Protein AF-A0A923WHI6-F1 (afdb_monomer_lite)

pLDDT: mean 73.86, std 10.95, range [49.72, 87.94]

Radius of gyration: 22.15 Å; chains: 1; bounding box: 68×35×38 Å

Sequence (68 aa):
MIIRSLFAGLLLFLSSLSFNANAQWPKIVNGSKGGITIYQLQPEAVSDSNVSGRCPVSIKYKPSDDFV

Foldseek 3Di:
DVVVVVVVVVVVVVVVVPPPPPPDPQDWDDDPFWIKTWGDFDFDDDDDPDTDGDTDIDIDGDPVVPPD

Secondary structure (DSSP, 8-state):
-HHHHHHHHHHHHHHTT-------SSEEEEETTEEEEEPPPEEEEEETTEEEEE--EEEEE-GGGS--

Structure (mmCIF, N/CA/C/O backbone):
data_AF-A0A923WHI6-F1
#
_entry.id   AF-A0A923WHI6-F1
#
loop_
_atom_site.group_PDB
_atom_site.id
_atom_site.type_symbol
_atom_site.label_atom_id
_atom_site.label_alt_id
_atom_site.label_comp_id
_atom_site.label_asym_id
_atom_site.label_entity_id
_atom_site.label_seq_id
_atom_site.pdbx_PDB_ins_code
_atom_site.Cartn_x
_atom_site.Cartn_y
_atom_site.Cartn_z
_atom_site.occupancy
_atom_site.B_iso_or_equiv
_atom_site.auth_seq_id
_atom_site.auth_comp_id
_atom_site.auth_asym_id
_atom_site.auth_atom_id
_atom_site.pdbx_PDB_model_num
ATOM 1 N N . MET A 1 1 ? 40.990 20.701 -22.304 1.00 55.53 1 MET A N 1
ATOM 2 C CA . MET A 1 1 ? 40.622 20.511 -20.878 1.00 55.53 1 MET A CA 1
ATOM 3 C C . MET A 1 1 ? 39.145 20.803 -20.576 1.00 55.53 1 MET A C 1
ATOM 5 O O . MET A 1 1 ? 38.598 20.169 -19.690 1.00 55.53 1 MET A O 1
ATOM 9 N N . ILE A 1 2 ? 38.481 21.681 -21.341 1.00 60.53 2 ILE A N 1
ATOM 10 C CA . ILE A 1 2 ? 37.096 22.148 -21.111 1.00 60.53 2 ILE A CA 1
ATOM 11 C C . ILE A 1 2 ? 36.025 21.047 -21.281 1.00 60.53 2 ILE A C 1
ATOM 13 O O . ILE A 1 2 ? 35.078 20.981 -20.504 1.00 60.53 2 ILE A O 1
ATOM 17 N N . ILE A 1 3 ? 36.209 20.123 -22.232 1.00 62.66 3 ILE A N 1
ATOM 18 C CA . ILE A 1 3 ? 35.244 19.040 -22.521 1.00 62.66 3 ILE A CA 1
ATOM 19 C C . ILE A 1 3 ? 35.070 18.081 -21.330 1.00 62.66 3 ILE A C 1
ATOM 21 O O . ILE A 1 3 ? 33.966 17.612 -21.071 1.00 62.66 3 ILE A O 1
ATOM 25 N N . ARG A 1 4 ? 36.138 17.828 -20.557 1.00 58.03 4 ARG A N 1
ATOM 26 C CA . ARG A 1 4 ? 36.088 16.934 -19.385 1.00 58.03 4 ARG A CA 1
ATOM 27 C C . ARG A 1 4 ? 35.263 17.532 -18.241 1.00 58.03 4 ARG A C 1
ATOM 29 O O . ARG A 1 4 ? 34.511 16.804 -17.604 1.00 58.03 4 ARG A O 1
ATOM 36 N N . SER A 1 5 ? 35.354 18.847 -18.026 1.00 61.00 5 SER A N 1
ATOM 37 C CA . SER A 1 5 ? 34.548 19.548 -17.016 1.00 61.00 5 SER A CA 1
ATOM 38 C C . SER A 1 5 ? 33.073 19.637 -17.406 1.00 61.00 5 SER A C 1
ATOM 40 O O . SER A 1 5 ? 32.212 19.497 -16.541 1.00 61.00 5 SER A O 1
ATOM 42 N N . LEU A 1 6 ? 32.770 19.799 -18.700 1.00 65.44 6 LEU A N 1
ATOM 43 C CA . LEU A 1 6 ? 31.391 19.766 -19.202 1.00 65.44 6 LEU A CA 1
ATOM 44 C C . LEU A 1 6 ? 30.735 18.395 -18.985 1.00 65.44 6 LEU A C 1
ATOM 46 O O . LEU A 1 6 ? 29.588 18.317 -18.553 1.00 65.44 6 LEU A O 1
ATOM 50 N N . PHE A 1 7 ? 31.481 17.315 -19.227 1.00 70.25 7 PHE A N 1
ATOM 51 C CA . PHE A 1 7 ? 30.983 15.951 -19.042 1.00 70.25 7 PHE A CA 1
ATOM 52 C C . PHE A 1 7 ? 30.718 15.619 -17.565 1.00 70.25 7 PHE A C 1
ATOM 54 O O . PHE A 1 7 ? 29.712 14.994 -17.239 1.00 70.25 7 PHE A O 1
ATOM 61 N N . ALA A 1 8 ? 31.586 16.083 -16.660 1.00 72.88 8 ALA A N 1
ATOM 62 C CA . ALA A 1 8 ? 31.393 15.922 -15.220 1.00 72.88 8 ALA A CA 1
ATOM 63 C C . ALA A 1 8 ? 30.167 16.700 -14.708 1.00 72.88 8 ALA A C 1
ATOM 65 O O . ALA A 1 8 ? 29.390 16.168 -13.918 1.00 72.88 8 ALA A O 1
ATOM 66 N N . GLY A 1 9 ? 29.954 17.927 -15.199 1.00 74.50 9 GLY A N 1
ATOM 67 C CA . GLY A 1 9 ? 28.767 18.720 -14.867 1.00 74.50 9 GLY A CA 1
ATOM 68 C C . GLY A 1 9 ? 27.465 18.066 -15.338 1.00 74.50 9 GLY A C 1
ATOM 69 O O . GLY A 1 9 ? 26.490 18.029 -14.590 1.00 74.50 9 GLY A O 1
ATOM 70 N N . LEU A 1 10 ? 27.470 17.479 -16.539 1.00 78.62 10 LEU A N 1
ATOM 71 C CA . LEU A 1 10 ? 26.322 16.748 -17.080 1.00 78.62 10 LEU A CA 1
ATOM 72 C C . LEU A 1 10 ? 25.998 15.487 -16.264 1.00 78.62 10 LEU A C 1
ATOM 74 O O . LEU A 1 10 ? 24.832 15.217 -15.993 1.00 78.62 10 LEU A O 1
ATOM 78 N N . LEU A 1 11 ? 27.015 14.735 -15.836 1.00 73.44 11 LEU A N 1
ATOM 79 C CA . LEU A 1 11 ? 26.824 13.539 -15.008 1.00 73.44 11 LEU A CA 1
ATOM 80 C C . LEU A 1 11 ? 26.270 13.877 -13.617 1.00 73.44 11 LEU A C 1
ATOM 82 O O . LEU A 1 11 ? 25.377 13.184 -13.129 1.00 73.44 11 LEU A O 1
ATOM 86 N N . LEU A 1 12 ? 26.742 14.966 -13.003 1.00 73.75 12 LEU A N 1
ATOM 87 C CA . LEU A 1 12 ? 26.189 15.456 -11.737 1.00 73.75 12 LEU A CA 1
ATOM 88 C C . LEU A 1 12 ? 24.731 15.914 -11.90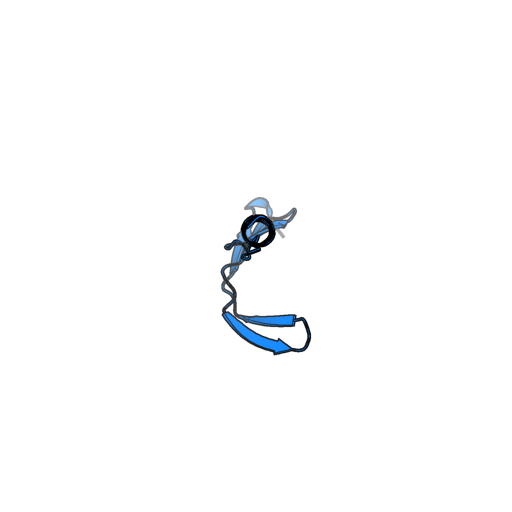1 1.00 73.75 12 LEU A C 1
ATOM 90 O O . LEU A 1 12 ? 23.897 15.591 -11.057 1.00 73.75 12 LEU A O 1
ATOM 94 N N . PHE A 1 13 ? 24.398 16.576 -13.012 1.00 73.94 13 PHE A N 1
ATOM 95 C CA . PHE A 1 13 ? 23.020 16.956 -13.337 1.00 73.94 13 PHE A CA 1
ATOM 96 C C . PHE A 1 13 ? 22.104 15.746 -13.595 1.00 73.94 13 PHE A C 1
ATOM 98 O O . PHE A 1 13 ? 20.955 15.746 -13.169 1.00 73.94 13 PHE A O 1
ATOM 105 N N . LEU A 1 14 ? 22.597 14.678 -14.230 1.00 68.69 14 LEU A N 1
ATOM 106 C CA . LEU A 1 14 ? 21.817 13.444 -14.403 1.00 68.69 14 LEU A CA 1
ATOM 107 C C . LEU A 1 14 ? 21.558 12.727 -13.069 1.00 68.69 14 LEU A C 1
ATOM 109 O O . LEU A 1 14 ? 20.497 12.135 -12.887 1.00 68.69 14 LEU A O 1
ATOM 113 N N . SER A 1 15 ? 22.496 12.793 -12.119 1.00 63.44 15 SER A N 1
ATOM 114 C CA . SER A 1 15 ? 22.352 12.119 -10.822 1.00 63.44 15 SER A CA 1
ATOM 115 C C . SER A 1 15 ? 21.257 12.717 -9.928 1.00 63.44 15 SER A C 1
ATOM 117 O O . SER A 1 15 ? 20.647 11.981 -9.153 1.00 63.44 15 SER A O 1
ATOM 119 N N . SER A 1 16 ? 20.941 14.010 -10.073 1.00 64.88 16 SER A N 1
ATOM 120 C CA . SER A 1 16 ? 19.857 14.664 -9.324 1.00 64.88 16 SER A CA 1
ATOM 121 C C . SER A 1 16 ? 18.458 14.378 -9.881 1.00 64.88 16 SER A C 1
ATOM 123 O O . SER A 1 16 ? 17.471 14.640 -9.198 1.00 64.88 16 SER A O 1
ATOM 125 N N . LEU A 1 17 ? 18.355 13.808 -11.088 1.00 62.41 17 LEU A N 1
ATOM 126 C CA . LEU A 1 17 ? 17.087 13.378 -11.691 1.00 62.41 17 LEU A CA 1
ATOM 127 C C . LEU A 1 17 ? 16.677 11.962 -11.274 1.00 62.41 17 LEU A C 1
ATOM 129 O O . LEU A 1 17 ? 15.547 11.551 -11.536 1.00 62.41 17 LEU A O 1
ATOM 133 N N . SER A 1 18 ? 17.554 11.234 -10.578 1.00 58.31 18 SER A N 1
ATOM 134 C CA . SER A 1 18 ? 17.267 9.928 -9.981 1.00 58.31 18 SER A CA 1
ATOM 135 C C . SER A 1 18 ? 16.389 10.075 -8.732 1.00 58.31 18 SER A C 1
ATOM 137 O O . SER A 1 18 ? 16.737 9.615 -7.641 1.00 58.31 18 SER A O 1
ATOM 139 N N . PHE A 1 19 ? 15.232 10.723 -8.878 1.00 56.62 19 PHE A N 1
ATOM 140 C CA . PHE A 1 19 ? 14.139 10.614 -7.927 1.00 56.62 19 PHE A CA 1
ATOM 141 C C . PHE A 1 19 ? 13.678 9.163 -7.954 1.00 56.62 19 PHE A C 1
ATOM 143 O O . PHE A 1 19 ? 12.878 8.746 -8.789 1.00 56.62 19 PHE A O 1
ATOM 150 N N . ASN A 1 20 ? 14.228 8.368 -7.042 1.00 55.19 20 ASN A N 1
ATOM 151 C CA . ASN A 1 20 ? 13.692 7.058 -6.747 1.00 55.19 20 ASN A CA 1
ATOM 152 C C . ASN A 1 20 ? 12.289 7.280 -6.183 1.00 55.19 20 ASN A C 1
ATOM 154 O O . ASN A 1 20 ? 12.127 7.592 -5.002 1.00 55.19 20 ASN A O 1
ATOM 158 N N . ALA A 1 21 ? 11.276 7.132 -7.034 1.00 53.50 21 ALA A N 1
ATOM 159 C CA . ALA A 1 21 ? 9.893 6.965 -6.624 1.00 53.50 21 ALA A CA 1
ATOM 160 C C . ALA A 1 21 ? 9.757 5.598 -5.937 1.00 53.50 21 ALA A C 1
ATOM 162 O O . ALA A 1 21 ? 9.131 4.672 -6.447 1.00 53.50 21 ALA A O 1
ATOM 163 N N . ASN A 1 22 ? 10.396 5.447 -4.777 1.00 58.88 22 ASN A N 1
ATOM 164 C CA . ASN A 1 22 ? 10.103 4.341 -3.891 1.00 58.88 22 ASN A CA 1
ATOM 165 C C . ASN A 1 22 ? 8.651 4.518 -3.455 1.00 58.88 22 ASN A C 1
ATOM 167 O O . ASN A 1 22 ? 8.277 5.562 -2.918 1.00 58.88 22 ASN A O 1
ATOM 171 N N . ALA A 1 23 ? 7.818 3.515 -3.723 1.00 67.38 23 ALA A N 1
ATOM 172 C CA . ALA A 1 23 ? 6.457 3.499 -3.221 1.00 67.38 23 ALA A CA 1
ATOM 173 C C . ALA A 1 23 ? 6.517 3.592 -1.688 1.00 67.38 23 ALA A C 1
ATOM 175 O O . ALA A 1 23 ? 6.978 2.665 -1.027 1.00 67.38 23 ALA A O 1
ATOM 176 N N . GLN A 1 24 ? 6.102 4.730 -1.130 1.00 77.50 24 GLN A N 1
ATOM 177 C CA . GLN A 1 24 ? 6.078 4.938 0.313 1.00 77.50 24 GLN A CA 1
ATOM 178 C C . GLN A 1 24 ? 4.994 4.042 0.924 1.00 77.50 24 GLN A C 1
ATOM 180 O O . GLN A 1 24 ? 3.820 4.134 0.558 1.00 77.50 24 GLN A O 1
ATOM 185 N N . TRP A 1 25 ? 5.411 3.154 1.827 1.00 81.88 25 TRP A N 1
ATOM 186 C CA . TRP A 1 25 ? 4.551 2.237 2.575 1.00 81.88 25 TRP A CA 1
ATOM 187 C C . TRP A 1 25 ? 4.630 2.549 4.081 1.00 81.88 25 TRP A C 1
ATOM 189 O O . TRP A 1 25 ? 5.679 2.999 4.543 1.00 81.88 25 TRP A O 1
ATOM 199 N N . PRO A 1 26 ? 3.570 2.277 4.866 1.00 86.56 26 PRO A N 1
ATOM 200 C CA . PRO A 1 26 ? 2.257 1.7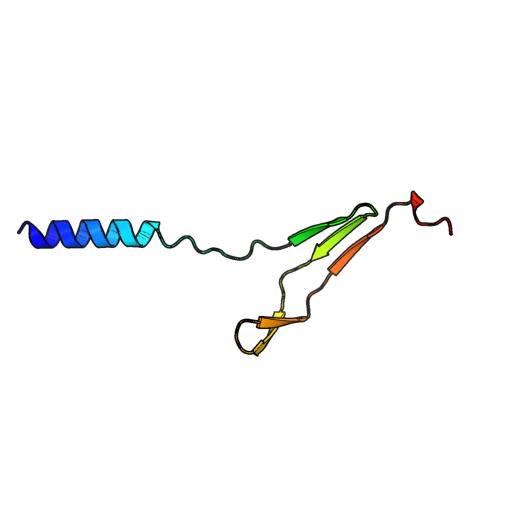96 4.433 1.00 86.56 26 PRO A CA 1
ATOM 201 C C . PRO A 1 26 ? 1.458 2.873 3.681 1.00 86.56 26 PRO A C 1
ATOM 203 O O . PRO A 1 26 ? 1.648 4.070 3.893 1.00 86.56 26 PRO A O 1
ATOM 206 N N . LYS A 1 27 ? 0.550 2.442 2.802 1.00 85.12 27 LYS A N 1
ATOM 207 C CA . LYS A 1 27 ? -0.375 3.329 2.086 1.00 85.12 27 LYS A CA 1
ATOM 208 C C . LYS A 1 27 ? -1.688 3.415 2.846 1.00 85.12 27 LYS A C 1
ATOM 210 O O . LYS A 1 27 ? -2.249 2.391 3.223 1.00 85.12 27 LYS A O 1
ATOM 215 N N . ILE A 1 28 ? -2.189 4.628 3.040 1.00 85.12 28 ILE A N 1
ATOM 216 C CA . ILE A 1 28 ? -3.458 4.874 3.728 1.00 85.12 28 ILE A CA 1
ATOM 217 C C . ILE A 1 28 ? -4.477 5.333 2.690 1.00 85.12 28 ILE A C 1
ATOM 219 O O . ILE A 1 28 ? -4.280 6.351 2.027 1.00 85.12 28 ILE A O 1
ATOM 223 N N . VAL A 1 29 ? -5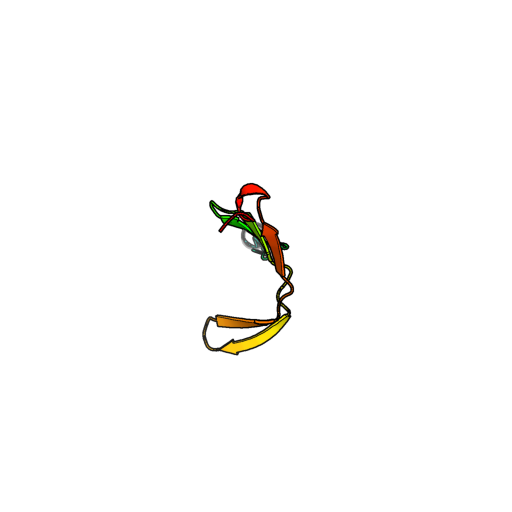.562 4.578 2.553 1.00 84.50 29 VAL A N 1
ATOM 224 C CA . VAL A 1 29 ? -6.706 4.917 1.705 1.00 84.50 29 VAL A CA 1
ATOM 225 C C . VAL A 1 29 ? -7.858 5.312 2.619 1.00 84.50 29 VAL A C 1
ATOM 227 O O . VAL A 1 29 ? -8.395 4.485 3.355 1.00 84.50 29 VAL A O 1
ATOM 230 N N . ASN A 1 30 ? -8.226 6.590 2.588 1.00 82.69 30 ASN A N 1
ATOM 231 C CA . ASN A 1 30 ? -9.338 7.117 3.372 1.00 82.69 30 ASN A CA 1
ATOM 232 C C . ASN A 1 30 ? -10.627 7.048 2.548 1.00 82.69 30 ASN A C 1
ATOM 234 O O . ASN A 1 30 ? -10.718 7.656 1.483 1.00 82.69 30 ASN A O 1
ATOM 238 N N . GLY A 1 31 ? -11.623 6.322 3.049 1.00 75.88 31 GLY A N 1
ATOM 239 C CA . GLY A 1 31 ? -12.988 6.314 2.534 1.00 75.88 31 GLY A CA 1
ATOM 240 C C . GLY A 1 31 ? -13.936 7.101 3.442 1.00 75.88 31 GLY A C 1
ATOM 241 O O . GLY A 1 31 ? -13.624 7.422 4.588 1.00 75.88 31 GLY A O 1
ATOM 242 N N . SER A 1 32 ? -15.144 7.384 2.954 1.00 70.06 32 SER A N 1
ATOM 243 C CA . SER A 1 32 ? -16.184 8.089 3.725 1.00 70.06 32 SER A CA 1
ATOM 244 C C . SER A 1 32 ? -16.572 7.362 5.028 1.00 70.06 32 SER A C 1
ATOM 246 O O . SER A 1 32 ? -16.853 8.004 6.048 1.00 70.06 32 SER A O 1
ATOM 248 N N . LYS A 1 33 ? -16.513 6.026 5.019 1.00 67.94 33 LYS A N 1
ATOM 249 C CA . LYS A 1 33 ? -16.900 5.142 6.133 1.00 67.94 33 LYS A CA 1
ATOM 250 C C . LYS A 1 33 ? -15.735 4.644 7.004 1.00 67.94 33 LYS A C 1
ATOM 252 O O . LYS A 1 33 ? -15.956 4.026 8.032 1.00 67.94 33 LYS A O 1
ATOM 257 N N . GLY A 1 34 ? -14.484 4.944 6.659 1.00 72.62 34 GLY A N 1
ATOM 258 C CA . GLY A 1 34 ? -13.340 4.413 7.405 1.00 72.62 34 GLY A CA 1
ATOM 259 C C . GLY A 1 34 ? -12.021 4.534 6.655 1.00 72.62 34 GLY A C 1
ATOM 260 O O . GLY A 1 34 ? -11.964 5.098 5.565 1.00 72.62 34 GLY A O 1
ATOM 261 N N . GLY A 1 35 ? -10.956 4.011 7.255 1.00 82.69 35 GLY A N 1
ATOM 262 C CA . GLY A 1 35 ? -9.616 4.002 6.666 1.00 82.69 35 GLY A CA 1
ATOM 263 C C . GLY A 1 35 ? -9.119 2.580 6.434 1.00 82.69 35 GLY A C 1
ATOM 264 O O . GLY A 1 35 ? -9.324 1.708 7.283 1.00 82.69 35 GLY A O 1
ATOM 265 N N . ILE A 1 36 ? -8.453 2.365 5.300 1.00 84.06 36 ILE A N 1
ATOM 266 C CA . ILE A 1 36 ? -7.742 1.126 4.978 1.00 84.06 36 ILE A CA 1
ATOM 267 C C . ILE A 1 36 ? -6.246 1.433 4.969 1.00 84.06 36 ILE A C 1
ATOM 269 O O . ILE A 1 36 ? -5.780 2.264 4.188 1.00 84.06 36 ILE A O 1
ATOM 273 N N . THR A 1 37 ? -5.490 0.741 5.815 1.00 87.94 37 THR A N 1
ATOM 274 C CA . THR A 1 37 ? -4.025 0.769 5.801 1.00 87.94 37 THR A CA 1
ATOM 275 C C . THR A 1 37 ? -3.522 -0.464 5.064 1.00 87.94 37 THR A C 1
ATOM 277 O O . THR A 1 37 ? -3.764 -1.592 5.496 1.00 87.94 37 THR A O 1
ATOM 280 N N . ILE A 1 38 ? -2.821 -0.246 3.956 1.00 85.00 38 ILE A N 1
ATOM 281 C CA . ILE A 1 38 ? -2.229 -1.279 3.107 1.00 85.00 38 ILE A CA 1
ATOM 282 C C . ILE A 1 38 ? -0.730 -1.314 3.392 1.00 85.00 38 ILE A C 1
ATOM 284 O O . ILE A 1 38 ? -0.031 -0.307 3.235 1.00 85.00 38 ILE A O 1
ATOM 288 N N . TYR A 1 39 ? -0.232 -2.466 3.825 1.00 86.81 39 TYR A N 1
ATOM 289 C CA . TYR A 1 39 ? 1.189 -2.671 4.083 1.00 86.81 39 TYR A CA 1
ATOM 290 C C . TYR A 1 39 ? 1.919 -3.100 2.808 1.00 86.81 39 TYR A C 1
ATOM 292 O O . TYR A 1 39 ? 1.298 -3.384 1.785 1.00 86.81 39 TYR A O 1
ATOM 300 N N . GLN A 1 40 ? 3.250 -3.115 2.867 1.00 84.19 40 GLN A N 1
ATOM 301 C CA . GLN A 1 40 ? 4.093 -3.442 1.722 1.00 84.19 40 GLN A CA 1
ATOM 302 C C . GLN A 1 40 ? 3.667 -4.769 1.073 1.00 84.19 40 GLN A C 1
ATOM 304 O O . GLN A 1 40 ? 3.569 -5.801 1.738 1.00 84.19 40 GLN A O 1
ATOM 309 N N . LEU A 1 41 ? 3.412 -4.713 -0.237 1.00 82.31 41 LEU A N 1
ATOM 310 C CA . LEU A 1 41 ? 3.090 -5.878 -1.055 1.00 82.31 41 LEU A CA 1
ATOM 311 C C . LEU A 1 41 ? 4.289 -6.832 -1.100 1.00 82.31 41 LEU A C 1
ATOM 313 O O . LEU A 1 41 ? 5.421 -6.381 -1.282 1.00 82.31 41 LEU A O 1
ATOM 317 N N . GLN A 1 42 ? 4.032 -8.135 -0.994 1.00 83.62 42 GLN A N 1
ATOM 318 C CA . GLN A 1 42 ? 4.986 -9.175 -1.373 1.00 83.62 42 GLN A CA 1
ATOM 319 C C . GLN A 1 42 ? 4.691 -9.574 -2.826 1.00 83.62 42 GLN A C 1
ATOM 321 O O . GLN A 1 42 ? 3.665 -10.210 -3.063 1.00 83.62 42 GLN A O 1
ATOM 326 N N . PRO A 1 43 ? 5.513 -9.162 -3.812 1.00 80.81 43 PRO A N 1
ATOM 327 C CA . PRO A 1 43 ? 5.275 -9.489 -5.214 1.00 80.81 43 PRO A CA 1
ATOM 328 C C . PRO A 1 43 ? 5.320 -11.003 -5.437 1.00 80.81 43 PRO A C 1
ATOM 330 O O . PRO A 1 43 ? 6.255 -11.662 -4.989 1.00 80.81 43 PRO A O 1
ATOM 333 N N . GLU A 1 44 ? 4.338 -11.540 -6.155 1.00 85.94 44 GLU A N 1
ATOM 334 C CA . GLU A 1 44 ? 4.247 -12.973 -6.477 1.00 85.94 44 GLU A CA 1
ATOM 335 C C . GLU A 1 44 ? 4.259 -13.229 -7.981 1.00 85.94 44 GLU A C 1
ATOM 337 O O . GLU A 1 44 ? 4.831 -14.217 -8.432 1.00 85.94 44 GLU A O 1
ATOM 342 N N . ALA A 1 45 ? 3.666 -12.329 -8.766 1.00 84.44 45 ALA A N 1
ATOM 343 C CA . ALA A 1 45 ? 3.700 -12.405 -10.216 1.00 84.44 45 ALA A CA 1
ATOM 344 C C . ALA A 1 45 ? 3.770 -11.006 -10.830 1.00 84.44 45 ALA A C 1
ATOM 346 O O . ALA A 1 45 ? 3.120 -10.066 -10.363 1.00 84.44 45 ALA A O 1
ATOM 347 N N . VAL A 1 46 ? 4.552 -10.890 -11.900 1.00 83.19 46 VAL A N 1
ATOM 348 C CA . VAL A 1 46 ? 4.666 -9.681 -12.719 1.00 83.19 46 VAL A CA 1
ATOM 349 C C . VAL A 1 46 ? 4.216 -10.041 -14.129 1.00 83.19 46 VAL A C 1
ATOM 351 O O . VAL A 1 46 ? 4.772 -10.961 -14.727 1.00 83.19 46 VAL A O 1
ATOM 354 N N . SER A 1 47 ? 3.207 -9.345 -14.650 1.00 85.00 47 SER A N 1
ATOM 355 C CA . SER A 1 47 ? 2.726 -9.520 -16.024 1.00 85.00 47 SER A CA 1
ATOM 356 C C . SER A 1 47 ? 2.548 -8.161 -16.684 1.00 85.00 47 SER A C 1
ATOM 358 O O . SER A 1 47 ? 1.849 -7.298 -16.148 1.00 85.00 47 SER A O 1
ATOM 360 N N . ASP A 1 48 ? 3.158 -7.984 -17.853 1.00 84.19 48 ASP A N 1
ATOM 361 C CA . ASP A 1 48 ? 3.184 -6.722 -18.592 1.00 84.19 48 ASP A CA 1
ATOM 362 C C . ASP A 1 48 ? 3.667 -5.554 -17.710 1.00 84.19 48 ASP A C 1
ATOM 364 O O . ASP A 1 48 ? 4.842 -5.475 -17.351 1.00 84.19 48 ASP A O 1
ATOM 368 N N . SER A 1 49 ? 2.752 -4.661 -17.335 1.00 82.25 49 SER A N 1
ATOM 369 C CA . SER A 1 49 ? 2.964 -3.491 -16.480 1.00 82.25 49 SER A CA 1
ATOM 370 C C . SER A 1 49 ? 2.328 -3.621 -15.088 1.00 82.25 49 SER A C 1
ATOM 372 O O . SER A 1 49 ? 2.293 -2.647 -14.336 1.00 82.25 49 SER A O 1
ATOM 374 N N . ASN A 1 50 ? 1.843 -4.809 -14.720 1.00 78.38 50 ASN A N 1
ATOM 375 C CA . ASN A 1 50 ? 1.200 -5.070 -13.437 1.00 78.38 50 ASN A CA 1
ATOM 376 C C . ASN A 1 50 ? 2.065 -5.961 -12.540 1.00 78.38 50 ASN A C 1
ATOM 378 O O . ASN A 1 50 ? 2.549 -7.015 -12.952 1.00 78.38 50 ASN A O 1
ATOM 382 N N . VAL A 1 51 ? 2.198 -5.558 -11.276 1.00 78.88 51 VAL A N 1
ATOM 383 C CA . VAL A 1 51 ? 2.752 -6.391 -10.203 1.00 78.88 51 VAL A CA 1
ATOM 384 C C . VAL A 1 51 ? 1.600 -6.821 -9.307 1.00 78.88 51 VAL A C 1
ATOM 386 O O . VAL A 1 51 ? 0.886 -5.981 -8.760 1.00 78.88 51 VAL A O 1
ATOM 389 N N . SER A 1 52 ? 1.424 -8.128 -9.153 1.00 81.56 52 SER A N 1
ATOM 390 C CA . SER A 1 52 ? 0.419 -8.733 -8.280 1.00 81.56 52 SER A CA 1
ATOM 391 C C . SER A 1 52 ? 1.095 -9.498 -7.144 1.00 81.56 52 SER A C 1
ATOM 393 O O . SER A 1 52 ? 2.226 -9.974 -7.273 1.00 81.56 52 SER A O 1
ATOM 395 N N . GLY A 1 53 ? 0.422 -9.579 -6.003 1.00 83.88 53 GLY A N 1
ATOM 396 C CA . GLY A 1 53 ? 0.957 -10.206 -4.802 1.00 83.88 53 GLY A CA 1
ATOM 397 C C . GLY A 1 53 ? 0.001 -10.088 -3.626 1.00 83.88 53 GLY A C 1
ATOM 398 O O . GLY A 1 53 ? -0.983 -9.344 -3.688 1.00 83.88 53 GLY A O 1
ATOM 399 N N . ARG A 1 54 ? 0.277 -10.815 -2.545 1.00 84.38 54 ARG A N 1
ATOM 400 C CA . ARG A 1 54 ? -0.464 -10.665 -1.289 1.00 84.38 54 ARG A CA 1
ATOM 401 C C . ARG A 1 54 ? 0.084 -9.488 -0.480 1.00 84.38 54 ARG A C 1
ATOM 403 O O . ARG A 1 54 ? 1.278 -9.184 -0.497 1.00 84.38 54 ARG A O 1
ATOM 410 N N . CYS A 1 55 ? -0.798 -8.827 0.264 1.00 85.00 55 CYS A N 1
ATOM 411 C CA . CYS A 1 55 ? -0.409 -7.833 1.261 1.00 85.00 55 CYS A CA 1
ATOM 412 C C . CYS A 1 55 ? -1.308 -7.935 2.502 1.00 85.00 55 CYS A C 1
ATOM 414 O O . CYS A 1 55 ? -2.494 -8.252 2.372 1.00 85.00 55 CYS A O 1
ATOM 416 N N . PRO A 1 56 ? -0.773 -7.671 3.706 1.00 86.44 56 PRO A N 1
ATOM 417 C CA . PRO A 1 56 ? -1.606 -7.467 4.878 1.00 86.44 56 PRO A CA 1
ATOM 418 C C . PRO A 1 56 ? -2.362 -6.136 4.766 1.00 86.44 56 PRO A C 1
ATOM 420 O O . PRO A 1 56 ? -1.818 -5.137 4.286 1.00 86.44 56 PRO A O 1
ATOM 423 N N . VAL A 1 57 ? -3.603 -6.113 5.259 1.00 85.25 57 VAL A N 1
ATOM 424 C CA . VAL A 1 57 ? -4.446 -4.912 5.337 1.00 85.25 57 VAL A CA 1
ATOM 425 C C . VAL A 1 57 ? -5.058 -4.775 6.728 1.00 85.25 57 VAL A C 1
ATOM 427 O O . VAL A 1 57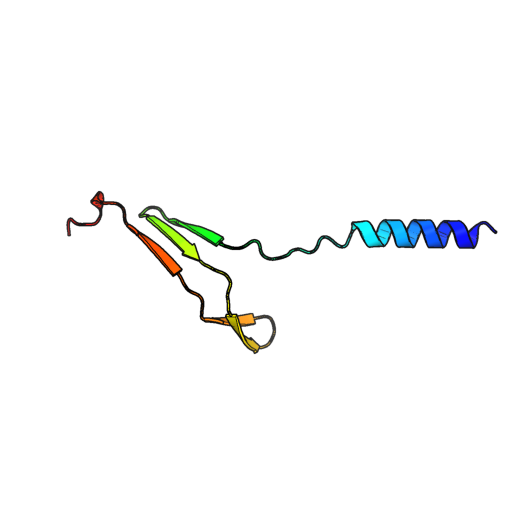 ? -5.424 -5.769 7.352 1.00 85.25 57 VAL A O 1
ATOM 430 N N . SER A 1 58 ? -5.173 -3.539 7.212 1.00 83.88 58 SER A N 1
ATOM 431 C CA . SER A 1 58 ? -5.902 -3.203 8.439 1.00 83.88 58 SER A CA 1
ATOM 432 C C . SER A 1 58 ? -7.040 -2.247 8.105 1.00 83.88 58 SER A C 1
ATOM 434 O O . SER A 1 58 ? -6.827 -1.243 7.421 1.00 83.88 58 SER A O 1
ATOM 436 N N . ILE A 1 59 ? -8.248 -2.572 8.563 1.00 82.31 59 ILE A N 1
ATOM 437 C CA . ILE A 1 59 ? -9.465 -1.802 8.300 1.00 82.31 59 ILE A CA 1
ATOM 438 C C . ILE A 1 59 ? -9.964 -1.248 9.628 1.00 82.31 59 ILE A C 1
ATOM 440 O O . ILE A 1 59 ? -10.189 -2.001 10.576 1.00 82.31 59 ILE A O 1
ATOM 444 N N . LYS A 1 60 ? -10.148 0.072 9.691 1.00 80.12 60 LYS A N 1
ATOM 445 C CA . LYS A 1 60 ? -10.748 0.738 10.848 1.00 80.12 60 LYS A CA 1
ATOM 446 C C . LYS A 1 60 ? -12.161 1.194 10.499 1.00 80.12 60 LYS A C 1
ATOM 448 O O . LYS A 1 60 ? -12.325 2.165 9.757 1.00 80.12 60 LYS A O 1
ATOM 453 N N . TYR A 1 61 ? -13.151 0.502 11.053 1.00 72.06 61 TYR A N 1
ATOM 454 C CA . TYR A 1 61 ? -14.560 0.889 10.978 1.00 72.06 61 TYR A CA 1
ATOM 455 C C . TYR A 1 61 ? -14.862 2.034 11.946 1.00 72.06 61 TYR A C 1
ATOM 457 O O . TYR A 1 61 ? -14.186 2.195 12.972 1.00 72.06 61 TYR A O 1
ATOM 465 N N . LYS A 1 62 ? -15.860 2.856 11.616 1.00 70.38 62 LYS A N 1
ATOM 466 C CA . LYS A 1 62 ? -16.397 3.836 12.562 1.00 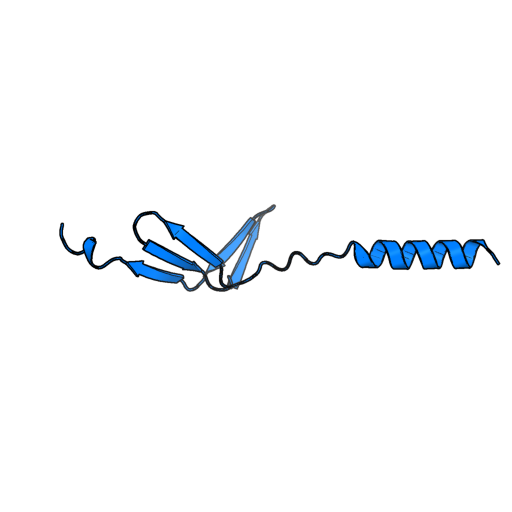70.38 62 LYS A CA 1
ATOM 467 C C . LYS A 1 62 ? -17.443 3.143 13.445 1.00 70.38 62 LYS A C 1
ATOM 469 O O . LYS A 1 62 ? -18.264 2.412 12.909 1.00 70.38 62 LYS A O 1
ATOM 474 N N . PRO A 1 63 ? -17.494 3.429 14.759 1.00 64.38 63 PRO A N 1
ATOM 475 C CA . PRO A 1 63 ? -18.515 2.871 15.658 1.00 64.38 63 PRO A CA 1
ATOM 476 C C . PRO A 1 63 ? -19.966 3.157 15.230 1.00 64.38 63 PRO A C 1
ATOM 478 O O . PRO A 1 63 ? -20.890 2.499 15.683 1.00 64.38 63 PRO A O 1
ATOM 481 N N . S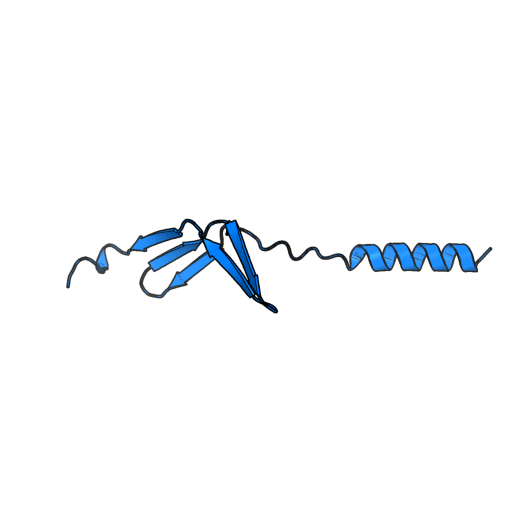ER A 1 64 ? -20.182 4.153 14.365 1.00 66.00 64 SER A N 1
ATOM 482 C CA . SER A 1 64 ? -21.490 4.466 13.782 1.00 66.00 64 SER A CA 1
ATOM 483 C C . SER A 1 64 ? -21.961 3.470 12.714 1.00 66.00 64 SER A C 1
ATOM 485 O O . SER A 1 64 ? -23.106 3.577 12.290 1.00 66.00 64 SER A O 1
ATOM 487 N N . ASP A 1 65 ? -21.099 2.559 12.248 1.00 59.69 65 ASP A N 1
ATOM 488 C CA . ASP A 1 65 ? -21.430 1.561 11.221 1.00 59.69 65 ASP A CA 1
ATOM 489 C C . ASP A 1 65 ? -21.992 0.246 11.813 1.00 59.69 65 ASP A C 1
ATOM 491 O O . ASP A 1 65 ? -22.504 -0.571 11.055 1.00 59.69 65 ASP A O 1
ATOM 495 N N . ASP A 1 66 ? -21.969 0.059 13.143 1.00 56.50 66 ASP A N 1
ATOM 496 C CA . ASP A 1 66 ? -22.448 -1.159 13.838 1.00 56.50 66 ASP A CA 1
ATOM 497 C C . ASP A 1 66 ? -23.987 -1.229 14.013 1.00 56.50 66 ASP A C 1
ATOM 499 O O . ASP A 1 66 ? -24.500 -2.077 14.742 1.00 56.50 66 ASP A O 1
ATOM 503 N N . PHE A 1 67 ? -24.749 -0.355 13.347 1.00 49.72 67 PHE A N 1
ATOM 504 C CA . PHE A 1 67 ? -26.215 -0.307 13.435 1.00 49.72 67 PHE A CA 1
ATOM 505 C C . PHE A 1 67 ? -26.886 -0.465 12.063 1.00 49.72 67 PHE A C 1
ATOM 507 O O . PHE A 1 67 ? -27.503 0.483 11.573 1.00 49.72 67 PHE A O 1
ATOM 514 N N . VAL A 1 68 ? -26.789 -1.648 11.443 1.00 51.44 68 VAL A N 1
ATOM 515 C CA . VAL A 1 68 ? -27.731 -2.115 10.401 1.00 51.44 68 VAL A CA 1
ATOM 516 C C . VAL A 1 68 ? -27.967 -3.610 10.551 1.00 51.44 68 VAL A C 1
ATOM 518 O O . VAL A 1 68 ? -26.964 -4.355 10.589 1.00 51.44 68 VAL A O 1
#